Protein AF-A0A1F8XIV6-F1 (afdb_monomer_lite)

Sequence (138 aa):
MFIWAVILLAVNVAFMSGILYILLFRRGGMNRAPDSSMGDALLADLKKELNEVRAAASQLGSDFERYGRKLSGRTSEIEEMIRKVQAAGREEDIQRLSEDVYSKALRMHRSGVPASDVAKSLGLLNGEAELLFSLKRM

Radius of gyration: 54.36 Å; chains: 1; bounding box: 108×32×134 Å

Secondary structure (DSSP, 8-state):
-HHHHHHHHHHHHHHHHHHHHHHHHHHHHTTS---HHHHHHHHHHHHHHHHHHHHHHHHHHHHHHHHHHHHHHHHHHHHHHHHHHHHHHHHHHHHHHTT-HHHHHHHHHHTT--HHHHHHHHT--HHHHHHHHHTT--

Structure (mmCIF, N/CA/C/O backbone):
data_AF-A0A1F8XIV6-F1
#
_entry.id   AF-A0A1F8XIV6-F1
#
loop_
_atom_site.group_PDB
_atom_site.id
_atom_site.type_symbol
_atom_site.label_atom_id
_atom_site.label_alt_id
_atom_site.label_comp_id
_atom_site.label_asym_id
_atom_site.label_entity_id
_atom_site.label_seq_id
_atom_site.pdbx_PDB_ins_code
_atom_site.Cartn_x
_atom_site.Cartn_y
_atom_site.Cartn_z
_atom_site.occupancy
_atom_site.B_iso_or_equiv
_atom_site.auth_seq_id
_atom_site.auth_comp_id
_atom_site.auth_asym_id
_atom_site.auth_atom_id
_atom_site.pdbx_PDB_model_num
ATOM 1 N N . MET A 1 1 ? 69.226 15.232 -67.699 1.00 62.59 1 MET A N 1
ATOM 2 C CA . MET A 1 1 ? 68.456 16.092 -66.770 1.00 62.59 1 MET A CA 1
ATOM 3 C C . MET A 1 1 ? 66.953 16.059 -67.053 1.00 62.59 1 MET A C 1
ATOM 5 O O . MET A 1 1 ? 66.205 15.742 -66.142 1.00 62.59 1 MET A O 1
ATOM 9 N N . PHE A 1 2 ? 66.499 16.286 -68.294 1.00 73.38 2 PHE A N 1
ATOM 10 C CA . PHE A 1 2 ? 65.063 16.296 -68.646 1.00 73.38 2 PHE A CA 1
ATOM 11 C C . PHE A 1 2 ? 64.315 14.972 -68.395 1.00 73.38 2 PHE A C 1
ATOM 13 O O . PHE A 1 2 ? 63.211 14.987 -67.868 1.00 73.38 2 PHE A O 1
ATOM 20 N N . ILE A 1 3 ? 64.925 13.824 -68.712 1.00 80.56 3 ILE A N 1
ATOM 21 C CA . ILE A 1 3 ? 64.285 12.501 -68.553 1.00 80.56 3 ILE A CA 1
ATOM 22 C C . ILE A 1 3 ? 63.948 12.214 -67.081 1.00 80.56 3 ILE A C 1
ATOM 24 O O . ILE A 1 3 ? 62.843 11.786 -66.766 1.00 80.56 3 ILE A O 1
ATOM 28 N N . TRP A 1 4 ? 64.869 12.530 -66.169 1.00 85.31 4 TRP A N 1
ATOM 29 C CA . TRP A 1 4 ? 64.648 12.380 -64.729 1.00 85.31 4 TRP A CA 1
ATOM 30 C C . TRP A 1 4 ? 63.541 13.304 -64.206 1.00 85.31 4 TRP A C 1
ATOM 32 O O . TRP A 1 4 ? 62.747 12.882 -63.369 1.00 85.31 4 TRP A O 1
ATOM 42 N N . ALA A 1 5 ? 63.427 14.525 -64.740 1.00 81.56 5 ALA A N 1
ATOM 43 C CA . ALA A 1 5 ? 62.342 15.442 -64.389 1.00 81.56 5 ALA A CA 1
ATOM 44 C C . ALA A 1 5 ? 60.964 14.918 -64.837 1.00 81.56 5 ALA A C 1
ATOM 46 O O . ALA A 1 5 ? 59.999 15.018 -64.083 1.00 81.56 5 ALA A O 1
ATOM 47 N N . VAL A 1 6 ? 60.875 14.301 -66.022 1.00 85.00 6 VAL A N 1
ATOM 48 C CA . VAL A 1 6 ? 59.628 13.691 -66.523 1.00 85.00 6 VAL A CA 1
ATOM 49 C C . VAL A 1 6 ? 59.221 12.480 -65.678 1.00 85.00 6 VAL A C 1
ATOM 51 O O . VAL A 1 6 ? 58.046 12.336 -65.347 1.00 85.00 6 VAL A O 1
ATOM 54 N N . ILE A 1 7 ? 60.180 11.643 -65.272 1.00 86.19 7 ILE A N 1
ATOM 55 C CA . ILE A 1 7 ? 59.914 10.488 -64.399 1.00 86.19 7 ILE A CA 1
ATOM 56 C C . ILE A 1 7 ? 59.389 10.953 -63.035 1.00 86.19 7 ILE A C 1
ATOM 58 O O . ILE A 1 7 ? 58.380 10.438 -62.558 1.00 86.19 7 ILE A O 1
ATOM 62 N N . LEU A 1 8 ? 60.021 11.963 -62.428 1.00 85.81 8 LEU A N 1
ATOM 63 C CA . LEU A 1 8 ? 59.566 12.519 -61.150 1.00 85.81 8 LEU A CA 1
ATOM 64 C C . LEU A 1 8 ? 58.170 13.146 -61.256 1.00 85.81 8 LEU A C 1
ATOM 66 O O . LEU A 1 8 ? 57.358 12.973 -60.349 1.00 85.81 8 LEU A O 1
ATOM 70 N N . LEU A 1 9 ? 57.863 13.819 -62.370 1.00 86.62 9 LEU A N 1
ATOM 71 C CA . LEU A 1 9 ? 56.530 14.362 -62.633 1.00 86.62 9 LEU A CA 1
ATOM 72 C C . LEU A 1 9 ? 55.478 13.244 -62.722 1.00 86.62 9 LEU A C 1
ATOM 74 O O . LEU A 1 9 ? 54.433 13.337 -62.083 1.00 86.62 9 LEU A O 1
ATOM 78 N N . ALA A 1 10 ? 55.767 12.173 -63.466 1.00 85.50 10 ALA A N 1
ATOM 79 C CA . ALA A 1 10 ? 54.856 11.041 -63.628 1.00 85.50 10 ALA A CA 1
ATOM 80 C C . ALA A 1 10 ? 54.563 10.339 -62.291 1.00 85.50 10 ALA A C 1
ATOM 82 O O . ALA A 1 10 ? 53.408 10.036 -61.993 1.00 85.50 10 ALA A O 1
ATOM 83 N N . VAL A 1 11 ? 55.588 10.150 -61.452 1.00 88.44 11 VAL A N 1
ATOM 84 C CA . VAL A 1 11 ? 55.431 9.587 -60.102 1.00 88.44 11 VAL A CA 1
ATOM 85 C C . VAL A 1 11 ? 54.566 10.494 -59.228 1.00 88.44 11 VAL A C 1
ATOM 87 O O . VAL A 1 11 ? 53.666 10.006 -58.549 1.00 88.44 11 VAL A O 1
ATOM 90 N N . ASN A 1 12 ? 54.774 11.812 -59.279 1.00 88.81 12 ASN A N 1
ATOM 91 C CA . ASN A 1 12 ? 53.974 12.758 -58.500 1.00 88.81 12 ASN A CA 1
ATOM 92 C C . ASN A 1 12 ? 52.497 12.753 -58.920 1.00 88.81 12 ASN A C 1
ATOM 94 O O . ASN A 1 12 ? 51.607 12.746 -58.072 1.00 88.81 12 ASN A O 1
ATOM 98 N N . VAL A 1 13 ? 52.220 12.704 -60.226 1.00 87.88 13 VAL A N 1
ATOM 99 C CA . VAL A 1 13 ? 50.848 12.627 -60.755 1.00 87.88 13 VAL A CA 1
ATOM 100 C C . VAL A 1 13 ? 50.176 11.308 -60.354 1.00 87.88 13 VAL A C 1
ATOM 102 O O . VAL A 1 13 ? 49.010 11.308 -59.950 1.00 87.88 13 VAL A O 1
ATOM 105 N N . ALA A 1 14 ? 50.904 10.190 -60.388 1.00 88.12 14 ALA A N 1
ATOM 106 C CA . ALA A 1 14 ? 50.406 8.898 -59.915 1.00 88.12 14 ALA A CA 1
ATOM 107 C C . ALA A 1 14 ? 50.100 8.916 -58.405 1.00 88.12 14 ALA A C 1
ATOM 109 O O . ALA A 1 14 ? 49.066 8.415 -57.966 1.00 88.12 14 ALA A O 1
ATOM 110 N N . PHE A 1 15 ? 50.951 9.559 -57.603 1.00 89.88 15 PHE A N 1
ATOM 111 C CA . PHE A 1 15 ? 50.748 9.664 -56.159 1.00 89.88 15 PHE A CA 1
ATOM 112 C C . PHE A 1 15 ? 49.544 10.552 -55.813 1.00 89.88 15 PHE A C 1
ATOM 114 O O . PHE A 1 15 ? 48.686 10.167 -55.018 1.00 89.88 15 PHE A O 1
ATOM 121 N N . MET A 1 16 ? 49.428 11.711 -56.468 1.00 88.25 16 MET A N 1
ATOM 122 C CA . MET A 1 16 ? 48.310 12.638 -56.272 1.00 88.25 16 MET A CA 1
ATOM 123 C C . MET A 1 16 ? 46.979 12.030 -56.717 1.00 88.25 16 MET A C 1
ATOM 125 O O . MET A 1 16 ? 45.986 12.167 -56.006 1.00 88.25 16 MET A O 1
ATOM 129 N N . SER A 1 17 ? 46.947 11.309 -57.843 1.00 84.31 17 SER A N 1
ATOM 130 C CA . SER A 1 17 ? 45.740 10.599 -58.292 1.00 84.31 17 SER A CA 1
ATOM 131 C C . SER A 1 17 ? 45.349 9.453 -57.354 1.00 84.31 17 SER A C 1
ATOM 133 O O . SER A 1 17 ? 44.163 9.291 -57.075 1.00 84.31 17 SER A O 1
ATOM 135 N N . GLY A 1 18 ? 46.316 8.726 -56.785 1.00 86.19 18 GLY A N 1
ATOM 136 C CA . GLY A 1 18 ? 46.067 7.712 -55.756 1.00 86.19 18 GLY A CA 1
ATOM 137 C C . GLY A 1 18 ? 45.463 8.295 -54.474 1.00 86.19 18 GLY A C 1
ATOM 138 O O . GLY A 1 18 ? 44.466 7.780 -53.968 1.00 86.19 18 GLY A O 1
ATOM 139 N N . ILE A 1 19 ? 46.003 9.414 -53.978 1.00 84.88 19 ILE A N 1
ATOM 140 C CA . ILE A 1 19 ? 45.443 10.127 -52.817 1.00 84.88 19 ILE A CA 1
ATOM 141 C C . ILE A 1 19 ? 44.030 10.632 -53.129 1.00 84.88 19 ILE A C 1
ATOM 143 O O . ILE A 1 19 ? 43.126 10.477 -52.306 1.00 84.88 19 ILE A O 1
ATOM 147 N N . LEU A 1 20 ? 43.819 11.201 -54.319 1.00 82.38 20 LEU A N 1
ATOM 148 C CA . LEU A 1 20 ? 42.513 11.702 -54.743 1.00 82.38 20 LEU A CA 1
ATOM 149 C C . LEU A 1 20 ? 41.484 10.568 -54.856 1.00 82.38 20 LEU A C 1
ATOM 151 O O . LEU A 1 20 ? 40.349 10.731 -54.413 1.00 82.38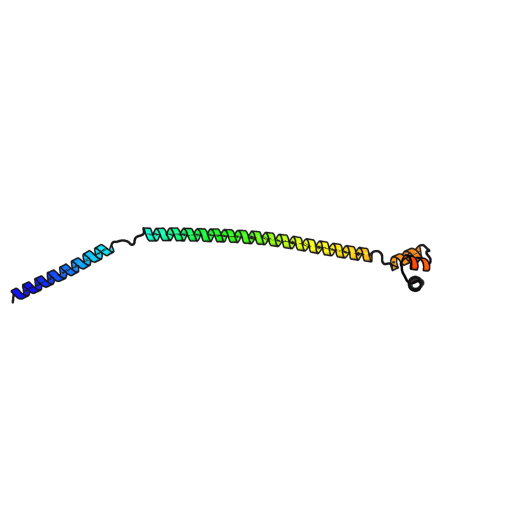 20 LEU A O 1
ATOM 155 N N . TYR A 1 21 ? 41.890 9.407 -55.378 1.00 83.94 21 TYR A N 1
ATOM 156 C CA . TYR A 1 21 ? 41.069 8.199 -55.445 1.00 83.94 21 TYR A CA 1
ATOM 157 C C . TYR A 1 21 ? 40.683 7.707 -54.048 1.00 83.94 21 TYR A C 1
ATOM 159 O O . TYR A 1 21 ? 39.505 7.484 -53.785 1.00 83.94 21 TYR A O 1
ATOM 167 N N . ILE A 1 22 ? 41.641 7.615 -53.119 1.00 82.31 22 ILE A N 1
ATOM 168 C CA . ILE A 1 22 ? 41.369 7.212 -51.732 1.00 82.31 22 ILE A CA 1
ATOM 169 C C . ILE A 1 22 ? 40.428 8.209 -51.057 1.00 82.31 22 ILE A C 1
ATOM 171 O O . ILE A 1 22 ? 39.490 7.793 -50.384 1.00 82.31 22 ILE A O 1
ATOM 175 N N . LEU A 1 23 ? 40.631 9.515 -51.242 1.00 79.50 23 LEU A N 1
ATOM 176 C CA . LEU A 1 23 ? 39.754 10.536 -50.673 1.00 79.50 23 LEU A CA 1
ATOM 177 C C . LEU A 1 23 ? 38.341 10.469 -51.258 1.00 79.50 23 LEU A C 1
ATOM 179 O O . LEU A 1 23 ? 37.382 10.534 -50.494 1.00 79.50 23 LEU A O 1
ATOM 183 N N . LEU A 1 24 ? 38.190 10.295 -52.572 1.00 74.56 24 LEU A N 1
ATOM 184 C CA . LEU A 1 24 ? 36.882 10.163 -53.221 1.00 74.56 24 LEU A CA 1
ATOM 185 C C . LEU A 1 24 ? 36.166 8.873 -52.816 1.00 74.56 24 LEU A C 1
ATOM 187 O O . LEU A 1 24 ? 34.979 8.915 -52.507 1.00 74.56 24 LEU A O 1
ATOM 191 N N . PHE A 1 25 ? 36.871 7.744 -52.747 1.00 69.56 25 PHE A N 1
ATOM 192 C CA . PHE A 1 25 ? 36.279 6.453 -52.392 1.00 69.56 25 PHE A CA 1
ATOM 193 C C . PHE A 1 25 ? 35.962 6.360 -50.891 1.00 69.56 25 PHE A C 1
ATOM 195 O O . PHE A 1 25 ? 34.894 5.887 -50.502 1.00 69.56 25 PHE A O 1
ATOM 202 N N . ARG A 1 26 ? 36.831 6.906 -50.029 1.00 64.06 26 ARG A N 1
ATOM 203 C CA . ARG A 1 26 ? 36.584 7.029 -48.582 1.00 64.06 26 ARG A CA 1
ATOM 204 C C . ARG A 1 26 ? 35.437 7.995 -48.285 1.00 64.06 26 ARG A C 1
ATOM 206 O O . ARG A 1 26 ? 34.626 7.720 -47.405 1.00 64.06 26 ARG A O 1
ATOM 213 N N . ARG A 1 27 ? 35.327 9.094 -49.037 1.00 57.78 27 ARG A N 1
ATOM 214 C CA . ARG A 1 27 ? 34.214 10.050 -48.923 1.00 57.78 27 ARG A CA 1
ATOM 215 C C . ARG A 1 27 ? 32.912 9.497 -49.516 1.00 57.78 27 ARG A C 1
ATOM 217 O O . ARG A 1 27 ? 31.853 9.770 -48.968 1.00 57.78 27 ARG A O 1
ATOM 224 N N . GLY A 1 28 ? 32.985 8.659 -50.552 1.00 58.50 28 GLY A N 1
ATOM 225 C CA . GLY A 1 28 ? 31.846 7.908 -51.090 1.00 58.50 28 GLY A CA 1
ATOM 226 C C . GLY A 1 28 ? 31.303 6.850 -50.122 1.00 58.50 28 GLY A C 1
ATOM 227 O O . GLY A 1 28 ? 30.093 6.664 -50.039 1.00 58.50 28 GLY A O 1
ATOM 228 N N . GLY A 1 29 ? 32.173 6.217 -49.325 1.00 56.09 29 GLY A N 1
ATOM 229 C CA . GLY A 1 29 ? 31.781 5.273 -48.269 1.00 56.09 29 GLY A CA 1
ATOM 230 C C . GLY A 1 29 ? 31.212 5.922 -46.998 1.00 56.09 29 GLY A C 1
ATOM 231 O O . GLY A 1 29 ? 30.461 5.276 -46.273 1.00 56.09 29 GLY A O 1
ATOM 232 N N . MET A 1 30 ? 31.520 7.200 -46.742 1.00 51.06 30 MET A N 1
ATOM 233 C CA . MET A 1 30 ? 31.015 7.970 -45.589 1.00 51.06 30 MET A CA 1
ATOM 234 C C . MET A 1 30 ? 29.626 8.595 -45.802 1.00 51.06 30 MET A C 1
ATOM 236 O O . MET A 1 30 ? 29.078 9.162 -44.863 1.00 51.06 30 MET A O 1
ATOM 240 N N . ASN A 1 31 ? 29.040 8.480 -46.998 1.00 51.12 31 ASN A N 1
ATOM 241 C CA . ASN A 1 31 ? 27.679 8.956 -47.281 1.00 51.12 31 ASN A CA 1
ATOM 242 C C . ASN A 1 31 ? 26.592 7.897 -47.037 1.00 51.12 31 ASN A C 1
ATOM 244 O O . ASN A 1 31 ? 25.429 8.125 -47.372 1.00 51.12 31 ASN A O 1
ATOM 248 N N . ARG A 1 32 ? 26.925 6.746 -46.439 1.00 52.25 32 ARG A N 1
ATOM 249 C CA . ARG A 1 32 ? 25.895 5.925 -45.799 1.00 52.25 32 ARG A CA 1
ATOM 250 C C . ARG A 1 32 ? 25.465 6.658 -44.537 1.00 52.25 32 ARG A C 1
ATOM 252 O O . ARG A 1 32 ? 26.175 6.636 -43.535 1.00 52.25 32 ARG A O 1
ATOM 259 N N . ALA A 1 33 ? 24.328 7.347 -44.628 1.00 54.94 33 ALA A N 1
ATOM 260 C CA . ALA A 1 33 ? 23.601 7.790 -43.450 1.00 54.94 33 ALA A CA 1
ATOM 261 C C . ALA A 1 33 ? 23.528 6.608 -42.463 1.00 54.94 33 ALA A C 1
ATOM 263 O O . ALA A 1 33 ? 23.329 5.477 -42.917 1.00 54.94 33 ALA A O 1
ATOM 264 N N . PRO A 1 34 ? 23.747 6.823 -41.154 1.00 58.69 34 PRO A N 1
ATOM 265 C CA . PRO A 1 34 ? 23.523 5.764 -40.178 1.00 58.69 34 PRO A CA 1
ATOM 266 C C . PRO A 1 34 ? 22.106 5.218 -40.391 1.00 58.69 34 PRO A C 1
ATOM 268 O O . PRO A 1 34 ? 21.194 6.017 -40.599 1.00 58.69 34 PRO A O 1
ATOM 271 N N . ASP A 1 35 ? 21.941 3.890 -40.404 1.00 57.22 35 ASP A N 1
ATOM 272 C CA . ASP A 1 35 ? 20.646 3.228 -40.615 1.00 57.22 35 ASP A CA 1
ATOM 273 C C . ASP A 1 35 ? 19.635 3.742 -39.577 1.00 57.22 35 ASP A C 1
ATOM 275 O O . ASP A 1 35 ? 19.567 3.268 -38.441 1.00 57.22 35 ASP A O 1
ATOM 279 N N . SER A 1 36 ? 18.856 4.758 -39.957 1.00 59.00 36 SER A N 1
ATOM 280 C CA . SER A 1 36 ? 17.888 5.421 -39.081 1.00 59.00 36 SER A CA 1
ATOM 281 C C . SER A 1 36 ? 16.775 4.466 -38.660 1.00 59.00 36 SER A C 1
ATOM 283 O O . SER A 1 36 ? 16.223 4.611 -37.578 1.00 59.00 36 SER A O 1
ATOM 285 N N . SER A 1 37 ? 16.519 3.425 -39.458 1.00 60.88 37 SER A N 1
ATOM 286 C CA . SER A 1 37 ? 15.540 2.373 -39.174 1.00 60.88 37 SER A CA 1
ATOM 287 C C . SER A 1 37 ? 15.825 1.623 -37.870 1.00 60.88 37 SER A C 1
ATOM 289 O O . SER A 1 37 ? 14.895 1.282 -37.142 1.00 60.88 37 SER A O 1
ATOM 291 N N . MET A 1 38 ? 17.100 1.391 -37.546 1.00 60.28 38 MET A N 1
ATOM 292 C CA . MET A 1 38 ? 17.498 0.669 -36.337 1.00 60.28 38 MET A CA 1
ATOM 293 C C . MET A 1 38 ? 17.371 1.563 -35.093 1.00 60.28 38 MET A C 1
ATOM 295 O O . MET A 1 38 ? 16.957 1.097 -34.033 1.00 60.28 38 MET A O 1
ATOM 299 N N . GLY A 1 39 ? 17.645 2.865 -35.244 1.00 65.12 39 GLY A N 1
ATOM 300 C CA . GLY A 1 39 ? 17.413 3.876 -34.207 1.00 65.12 39 GLY A CA 1
ATOM 301 C C . GLY A 1 39 ? 15.927 4.142 -33.950 1.00 65.12 39 GLY A C 1
ATOM 302 O O . GLY A 1 39 ? 15.514 4.242 -32.797 1.00 65.12 39 GLY A O 1
ATOM 303 N N . ASP A 1 40 ? 15.113 4.180 -35.004 1.00 73.50 40 ASP A N 1
ATOM 304 C CA . ASP A 1 40 ? 13.663 4.374 -34.913 1.00 73.50 40 ASP A CA 1
ATOM 305 C C . ASP A 1 40 ? 12.968 3.168 -34.263 1.00 73.50 40 ASP A C 1
ATOM 307 O O . ASP A 1 40 ? 12.059 3.346 -33.450 1.00 73.50 40 ASP A O 1
ATOM 311 N N . ALA A 1 41 ? 13.430 1.945 -34.549 1.00 75.19 41 ALA A N 1
ATOM 312 C CA . ALA A 1 41 ? 12.943 0.730 -33.898 1.00 75.19 41 ALA A CA 1
ATOM 313 C C . ALA A 1 41 ? 13.273 0.708 -32.396 1.00 75.19 41 ALA A C 1
ATOM 315 O O . ALA A 1 41 ? 12.389 0.455 -31.580 1.00 75.19 41 ALA A O 1
ATOM 316 N N . LEU A 1 42 ? 14.511 1.052 -32.018 1.00 74.25 42 LEU A N 1
ATOM 317 C CA . LEU A 1 42 ? 14.921 1.168 -30.612 1.00 74.25 42 LEU A CA 1
ATOM 318 C C . LEU A 1 42 ? 14.144 2.263 -29.870 1.00 74.25 42 LEU A C 1
ATOM 320 O O . LEU A 1 42 ? 13.740 2.070 -28.727 1.00 74.25 42 LEU A O 1
ATOM 324 N N . LEU A 1 43 ? 13.893 3.405 -30.517 1.00 77.50 43 LEU A N 1
ATOM 325 C CA . LEU A 1 43 ? 13.075 4.480 -29.950 1.00 77.50 43 LEU A CA 1
ATOM 326 C C . LEU A 1 43 ? 11.611 4.067 -29.771 1.00 77.50 43 LEU A C 1
ATOM 328 O O . LEU A 1 43 ? 10.974 4.487 -28.802 1.00 77.50 43 LEU A O 1
ATOM 332 N N . ALA A 1 44 ? 11.066 3.272 -30.692 1.00 81.81 44 ALA A N 1
ATOM 333 C CA . ALA A 1 44 ? 9.717 2.734 -30.574 1.00 81.81 44 ALA A CA 1
ATOM 334 C C . ALA A 1 44 ? 9.609 1.737 -29.411 1.00 81.81 44 ALA A C 1
ATOM 336 O O . ALA A 1 44 ? 8.661 1.836 -28.630 1.00 81.81 44 ALA A O 1
ATOM 337 N N . ASP A 1 45 ? 10.595 0.852 -29.249 1.00 84.00 45 ASP A N 1
ATOM 338 C CA . ASP A 1 45 ? 10.632 -0.116 -28.148 1.00 84.00 45 ASP A CA 1
ATOM 339 C C . ASP A 1 45 ? 10.810 0.579 -26.792 1.00 84.00 45 ASP A C 1
ATOM 341 O O . ASP A 1 45 ? 10.029 0.346 -25.874 1.00 84.00 45 ASP A O 1
ATOM 345 N N . LEU A 1 46 ? 11.721 1.553 -26.690 1.00 82.75 46 LEU A N 1
ATOM 346 C CA . LEU A 1 46 ? 11.892 2.366 -25.478 1.00 82.75 46 LEU A CA 1
ATOM 347 C C . LEU A 1 46 ? 10.620 3.139 -25.108 1.00 82.75 46 LEU A C 1
ATOM 349 O O . LEU A 1 46 ? 10.266 3.243 -23.934 1.00 82.75 46 LEU A O 1
ATOM 353 N N . LYS A 1 47 ? 9.899 3.686 -26.095 1.00 85.00 47 LYS A N 1
ATOM 354 C CA . LYS A 1 47 ? 8.602 4.340 -25.852 1.00 85.00 47 LYS A CA 1
ATOM 355 C C . LYS A 1 47 ? 7.546 3.351 -25.370 1.00 85.00 47 LYS A C 1
ATOM 357 O O . LYS A 1 47 ? 6.712 3.717 -24.541 1.00 85.00 47 LYS A O 1
ATOM 362 N N . LYS A 1 48 ? 7.559 2.130 -25.900 1.00 88.75 48 LYS A N 1
ATOM 363 C CA . LYS A 1 48 ? 6.641 1.068 -25.501 1.00 88.75 48 LYS A CA 1
ATOM 364 C C . LYS A 1 48 ? 6.916 0.631 -24.063 1.00 88.75 48 LYS A C 1
ATOM 366 O O . LYS A 1 48 ? 5.996 0.686 -23.252 1.00 88.75 48 LYS A O 1
ATOM 371 N N . GLU A 1 49 ? 8.169 0.339 -23.721 1.00 84.69 49 GLU A N 1
ATOM 372 C CA . GLU A 1 49 ? 8.578 0.004 -22.352 1.00 84.69 49 GLU A CA 1
ATOM 373 C C . GLU A 1 49 ? 8.246 1.133 -21.369 1.00 84.69 49 GLU A C 1
ATOM 375 O O . GLU A 1 49 ? 7.692 0.890 -20.299 1.00 84.69 49 GLU A O 1
ATOM 380 N N . LEU A 1 50 ? 8.493 2.394 -21.739 1.00 81.94 50 LEU A N 1
ATOM 381 C CA . LEU A 1 50 ? 8.170 3.537 -20.883 1.00 81.94 50 LEU A CA 1
ATOM 382 C C . LEU A 1 50 ? 6.659 3.673 -20.635 1.00 81.94 50 LEU A C 1
ATOM 384 O O . LEU A 1 50 ? 6.238 4.016 -19.528 1.00 81.94 50 LEU A O 1
ATOM 388 N N . ASN A 1 51 ? 5.831 3.382 -21.641 1.00 84.56 51 ASN A N 1
ATOM 389 C CA . ASN A 1 51 ? 4.378 3.358 -21.485 1.00 84.56 51 ASN A CA 1
ATOM 390 C C . ASN A 1 51 ? 3.906 2.183 -20.621 1.00 84.56 51 ASN A C 1
ATOM 392 O O . ASN A 1 51 ? 3.009 2.371 -19.800 1.00 84.56 51 ASN A O 1
ATOM 396 N N . GLU A 1 52 ? 4.514 1.006 -20.757 1.00 86.94 52 GLU A N 1
ATOM 397 C CA . GLU A 1 52 ? 4.219 -0.162 -19.921 1.00 86.94 52 GLU A CA 1
ATOM 398 C C . GLU A 1 52 ? 4.587 0.096 -18.454 1.00 86.94 52 GLU A C 1
ATOM 400 O O . GLU A 1 52 ? 3.769 -0.130 -17.561 1.00 86.94 52 GLU A O 1
ATOM 405 N N . VAL A 1 53 ? 5.759 0.685 -18.193 1.00 81.38 53 VAL A N 1
ATOM 406 C CA . VAL A 1 53 ? 6.178 1.100 -16.845 1.00 81.38 53 VAL A CA 1
ATOM 407 C C . VAL A 1 53 ? 5.234 2.161 -16.278 1.00 81.38 53 VAL A C 1
ATOM 409 O O . VAL A 1 53 ? 4.848 2.092 -15.111 1.00 81.38 53 VAL A O 1
ATOM 412 N N . ARG A 1 54 ? 4.808 3.133 -17.093 1.00 78.50 54 ARG A N 1
ATOM 413 C CA . ARG A 1 54 ? 3.851 4.163 -16.667 1.00 78.50 54 ARG A CA 1
ATOM 414 C C . ARG A 1 54 ? 2.480 3.572 -16.337 1.00 78.50 54 ARG A C 1
ATOM 416 O O . ARG A 1 54 ? 1.867 3.988 -15.353 1.00 78.50 54 ARG A O 1
ATOM 423 N N . ALA A 1 55 ? 2.008 2.608 -17.124 1.00 84.44 55 ALA A N 1
ATOM 424 C CA . ALA A 1 55 ? 0.764 1.892 -16.860 1.00 84.44 55 ALA A CA 1
ATOM 425 C C . ALA A 1 55 ? 0.861 1.076 -15.563 1.00 84.44 55 ALA A C 1
ATOM 427 O O . ALA A 1 55 ? -0.014 1.192 -14.705 1.00 84.44 55 ALA A O 1
ATOM 428 N N . ALA A 1 56 ? 1.964 0.346 -15.367 1.00 80.69 56 ALA A N 1
ATOM 429 C CA . ALA A 1 56 ? 2.229 -0.402 -14.142 1.00 80.69 56 ALA A CA 1
ATOM 430 C C . ALA A 1 56 ? 2.284 0.515 -12.909 1.00 80.69 56 ALA A C 1
ATOM 432 O O . ALA A 1 56 ? 1.672 0.207 -11.889 1.00 80.69 56 ALA A O 1
ATOM 433 N N . ALA A 1 57 ? 2.939 1.677 -13.007 1.00 75.94 57 ALA A N 1
ATOM 434 C CA . ALA A 1 57 ? 2.992 2.663 -11.927 1.00 75.94 57 ALA A CA 1
ATOM 435 C C . ALA A 1 57 ? 1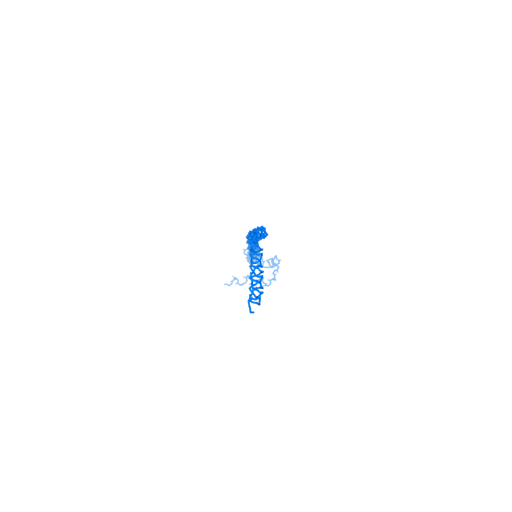.606 3.245 -11.598 1.00 75.94 57 ALA A C 1
ATOM 437 O O . ALA A 1 57 ? 1.253 3.382 -10.426 1.00 75.94 57 ALA A O 1
ATOM 438 N N . SER A 1 58 ? 0.795 3.545 -12.619 1.00 82.31 58 SER A N 1
ATOM 439 C CA . SER A 1 58 ? -0.585 4.007 -12.430 1.00 82.31 58 SER A CA 1
ATOM 440 C C . SER A 1 58 ? -1.445 2.950 -11.736 1.00 82.31 58 SER A C 1
ATOM 442 O O . SER A 1 58 ? -2.251 3.276 -10.864 1.00 82.31 58 SER A O 1
ATOM 444 N N . GLN A 1 59 ? -1.269 1.682 -12.107 1.00 83.00 59 GLN A N 1
ATOM 445 C CA . GLN A 1 59 ? -2.003 0.571 -11.519 1.00 83.00 59 GLN A CA 1
ATOM 446 C C . GLN A 1 59 ? -1.588 0.349 -10.059 1.00 83.00 59 GLN A C 1
ATOM 448 O O . GLN A 1 59 ? -2.456 0.261 -9.191 1.00 83.00 59 GLN A O 1
ATOM 453 N N . LEU A 1 60 ? -0.285 0.414 -9.764 1.00 78.19 60 LEU A N 1
ATOM 454 C CA . LEU A 1 60 ? 0.238 0.363 -8.397 1.00 78.19 60 LEU A CA 1
ATOM 455 C C . LEU A 1 60 ? -0.343 1.483 -7.522 1.00 78.19 60 LEU A C 1
ATOM 457 O O . LEU A 1 60 ? -0.764 1.231 -6.396 1.00 78.19 60 LEU A O 1
ATOM 461 N N . GLY A 1 61 ? -0.411 2.713 -8.046 1.00 81.06 61 GLY A N 1
ATOM 462 C CA . GLY A 1 61 ? -1.021 3.847 -7.346 1.00 81.06 61 GLY A CA 1
ATOM 463 C C . GLY A 1 61 ? -2.493 3.599 -7.006 1.00 81.06 61 GLY A C 1
ATOM 464 O O . GLY A 1 61 ? -2.916 3.819 -5.870 1.00 81.06 61 GLY A O 1
ATOM 465 N N . SER A 1 62 ? -3.260 3.058 -7.958 1.00 83.62 62 SER A N 1
ATOM 466 C CA . SER A 1 62 ? -4.671 2.718 -7.741 1.00 83.62 62 SER A CA 1
ATOM 467 C C . SER A 1 62 ? -4.867 1.606 -6.701 1.00 83.62 62 SER A C 1
ATOM 469 O O . SER A 1 62 ? -5.797 1.666 -5.889 1.00 83.62 62 SER A O 1
ATOM 471 N N . ASP A 1 63 ? -3.958 0.630 -6.666 1.00 83.12 63 ASP A N 1
ATOM 472 C CA . ASP A 1 63 ? -3.969 -0.439 -5.674 1.00 83.12 63 ASP A CA 1
ATOM 473 C C . ASP A 1 63 ? -3.636 0.099 -4.281 1.00 83.12 63 ASP A C 1
ATOM 475 O O . ASP A 1 63 ? -4.339 -0.228 -3.322 1.00 83.12 63 ASP A O 1
ATOM 479 N N . PHE A 1 64 ? -2.643 0.986 -4.153 1.00 78.75 64 PHE A N 1
ATOM 480 C CA . PHE A 1 64 ? -2.319 1.645 -2.884 1.00 78.75 64 PHE A CA 1
ATOM 481 C C . PHE A 1 64 ? -3.509 2.413 -2.306 1.00 78.75 64 PHE A C 1
ATOM 483 O O . PHE A 1 64 ? -3.821 2.256 -1.124 1.00 78.75 64 PHE A O 1
ATOM 490 N N . GLU A 1 65 ? -4.227 3.184 -3.125 1.00 81.94 65 GLU A N 1
ATOM 491 C CA . GLU A 1 65 ? -5.441 3.864 -2.668 1.00 81.94 65 GLU A CA 1
ATOM 492 C C . GLU A 1 65 ? -6.525 2.881 -2.215 1.00 81.94 65 GLU A C 1
ATOM 494 O O . GLU A 1 65 ? -7.201 3.096 -1.204 1.00 81.94 65 GLU A O 1
ATOM 499 N N . ARG A 1 66 ? -6.710 1.782 -2.955 1.00 83.06 66 ARG A N 1
ATOM 500 C CA . ARG A 1 66 ? -7.698 0.753 -2.622 1.00 83.06 66 ARG A CA 1
ATOM 501 C C . ARG A 1 66 ? -7.356 0.056 -1.306 1.00 83.06 66 ARG A C 1
ATOM 503 O O . ARG A 1 66 ? -8.250 -0.148 -0.481 1.00 83.06 66 ARG A O 1
ATOM 510 N N . TYR A 1 67 ? -6.085 -0.274 -1.084 1.00 79.69 67 TYR A N 1
ATOM 511 C CA . TYR A 1 67 ? -5.611 -0.834 0.180 1.00 79.69 67 TYR A CA 1
ATOM 512 C C . TYR A 1 67 ? -5.738 0.169 1.327 1.00 79.69 67 TYR A C 1
ATOM 514 O O . TYR A 1 67 ? -6.209 -0.218 2.395 1.00 79.69 67 TYR A O 1
ATOM 522 N N . GLY A 1 68 ? -5.421 1.447 1.100 1.00 79.88 68 GLY A N 1
ATOM 523 C CA . GLY A 1 68 ? -5.606 2.518 2.080 1.00 79.88 68 GLY A CA 1
ATOM 524 C C . GLY A 1 68 ? -7.063 2.655 2.529 1.00 79.88 68 GLY A C 1
ATOM 525 O O . GLY A 1 68 ? -7.344 2.640 3.728 1.00 79.88 68 GLY A O 1
ATOM 526 N N . ARG A 1 69 ? -8.013 2.672 1.582 1.00 82.69 69 ARG A N 1
ATOM 527 C CA . ARG A 1 69 ? -9.457 2.686 1.885 1.00 82.69 69 ARG A CA 1
ATOM 528 C C . ARG A 1 69 ? -9.896 1.446 2.672 1.00 82.69 69 ARG A C 1
ATOM 530 O O . ARG A 1 69 ? -10.642 1.567 3.640 1.00 82.69 69 ARG A O 1
ATOM 537 N N . LYS A 1 70 ? -9.406 0.255 2.306 1.00 83.62 70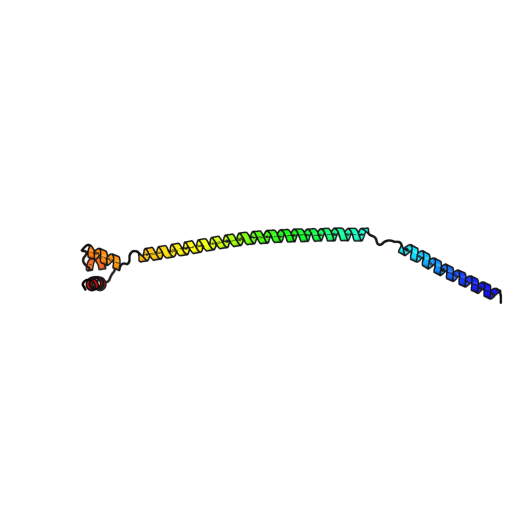 LYS A N 1
ATOM 538 C CA . LYS A 1 70 ? -9.726 -0.999 3.012 1.00 83.62 70 LYS A CA 1
ATOM 539 C C . LYS A 1 70 ? -9.166 -1.023 4.438 1.00 83.62 70 LYS A C 1
ATOM 541 O O . LYS A 1 70 ? -9.845 -1.490 5.346 1.00 83.62 70 LYS A O 1
ATOM 546 N N . LEU A 1 71 ? -7.945 -0.529 4.640 1.00 79.12 71 LEU A N 1
ATOM 547 C CA . LEU A 1 71 ? -7.331 -0.388 5.963 1.00 79.12 71 LEU A CA 1
ATOM 548 C C . LEU A 1 71 ? -8.123 0.581 6.840 1.00 79.12 71 LEU A C 1
ATOM 550 O O . LEU A 1 71 ? -8.446 0.221 7.966 1.00 79.12 71 LEU A O 1
ATOM 554 N N . SER A 1 72 ? -8.506 1.739 6.296 1.00 80.00 72 SER A N 1
ATOM 555 C CA . SER A 1 72 ? -9.333 2.723 7.002 1.00 80.00 72 SER A CA 1
ATOM 556 C C . SER A 1 72 ? -10.686 2.142 7.443 1.00 80.00 72 SER A C 1
ATOM 558 O O . SER A 1 72 ? -11.086 2.321 8.594 1.00 80.00 72 SER A O 1
ATOM 560 N N . GLY A 1 73 ? -11.345 1.359 6.579 1.00 78.19 73 GLY A N 1
ATOM 561 C CA . GLY A 1 73 ? -12.579 0.651 6.941 1.00 78.19 73 GLY A CA 1
ATOM 562 C C . GLY A 1 73 ? -12.376 -0.377 8.061 1.00 78.19 73 GLY A C 1
ATOM 563 O O . GLY A 1 73 ? -13.139 -0.418 9.022 1.00 78.19 73 GLY A O 1
ATOM 564 N N . ARG A 1 74 ? -11.291 -1.161 8.008 1.00 79.88 74 ARG A N 1
ATOM 565 C CA . ARG A 1 74 ? -10.970 -2.121 9.081 1.00 79.88 74 ARG A CA 1
ATOM 566 C C . ARG A 1 74 ? -10.641 -1.425 10.401 1.00 79.88 74 ARG A C 1
ATOM 568 O O . ARG A 1 74 ? -11.011 -1.934 11.453 1.00 79.88 74 ARG A O 1
ATOM 575 N N . THR A 1 75 ? -9.970 -0.272 10.369 1.00 77.94 75 THR A N 1
ATOM 576 C CA . THR A 1 75 ? -9.712 0.507 11.588 1.00 77.94 75 THR A CA 1
ATOM 577 C C . THR A 1 75 ? -11.001 1.050 12.197 1.00 77.94 75 THR A C 1
ATOM 579 O O . THR A 1 75 ? -11.156 0.956 13.410 1.00 77.94 75 THR A O 1
ATOM 582 N N . SER A 1 76 ? -11.962 1.520 11.388 1.00 80.56 76 SER A N 1
ATOM 583 C CA . SER A 1 76 ? -13.256 1.970 11.920 1.00 80.56 76 SER A CA 1
ATOM 584 C C . SER A 1 76 ? -14.081 0.821 12.501 1.00 80.56 76 SER A C 1
ATOM 586 O O . SER A 1 76 ? -14.694 0.987 13.551 1.00 80.56 76 SER A O 1
ATOM 588 N N . GLU A 1 77 ? -14.057 -0.359 11.873 1.00 81.75 77 GLU A N 1
ATOM 589 C CA . GLU A 1 77 ? -14.723 -1.555 12.407 1.00 81.75 77 GLU A CA 1
ATOM 590 C C . GLU A 1 77 ? -14.127 -1.982 13.757 1.00 81.75 77 GLU A C 1
ATOM 592 O O . GLU A 1 77 ? -14.862 -2.309 14.689 1.00 81.75 77 GLU A O 1
ATOM 597 N N . ILE A 1 78 ? -12.795 -1.943 13.888 1.00 79.81 78 ILE A N 1
ATOM 598 C CA . ILE A 1 78 ? -12.105 -2.242 15.149 1.00 79.81 78 ILE A CA 1
ATOM 599 C C . ILE A 1 78 ? -12.458 -1.203 16.220 1.00 79.81 78 ILE A C 1
ATOM 601 O O . ILE A 1 78 ? -12.771 -1.585 17.346 1.00 79.81 78 ILE A O 1
ATOM 605 N N . GLU A 1 79 ? -12.458 0.092 15.895 1.00 80.94 79 GLU A N 1
ATOM 606 C CA . GLU A 1 79 ? -12.868 1.140 16.838 1.00 80.94 79 GLU A CA 1
ATOM 607 C C . GLU A 1 79 ? -14.320 0.973 17.298 1.00 80.94 79 GLU A C 1
ATOM 609 O O . GLU A 1 79 ? -14.616 1.128 18.485 1.00 80.94 79 GLU A O 1
ATOM 614 N N . GLU A 1 80 ? -15.232 0.623 16.390 1.00 83.44 80 GLU A N 1
ATOM 615 C CA . GLU A 1 80 ? -16.629 0.364 16.733 1.00 83.44 80 GLU A CA 1
ATOM 616 C C . GLU A 1 80 ? -16.760 -0.863 17.647 1.00 83.44 80 GLU A C 1
ATOM 618 O O . GLU A 1 80 ? -17.511 -0.838 18.623 1.00 83.44 80 GLU A O 1
ATOM 623 N N . MET A 1 81 ? -15.986 -1.918 17.386 1.00 75.62 81 MET A N 1
ATOM 624 C CA . MET A 1 81 ? -15.950 -3.116 18.222 1.00 75.62 81 MET A CA 1
ATOM 625 C C . MET A 1 81 ? -15.391 -2.816 19.619 1.00 75.62 81 MET A C 1
ATOM 627 O O . MET A 1 81 ? -15.978 -3.241 20.611 1.00 75.62 81 MET A O 1
ATOM 631 N N . ILE A 1 82 ? -14.326 -2.014 19.718 1.00 78.25 82 ILE A N 1
ATOM 632 C CA . ILE A 1 82 ? -13.776 -1.547 21.001 1.00 78.25 82 ILE A CA 1
ATOM 633 C C . ILE A 1 82 ? -14.824 -0.738 21.769 1.00 78.25 82 ILE A C 1
ATOM 635 O O . ILE A 1 82 ? -15.007 -0.960 22.966 1.00 78.25 82 ILE A O 1
ATOM 639 N N . ARG A 1 83 ? -15.556 0.165 21.102 1.00 80.19 83 ARG A N 1
ATOM 640 C CA . ARG A 1 83 ? -16.643 0.930 21.739 1.00 80.19 83 ARG A CA 1
ATOM 641 C C . ARG A 1 83 ? -17.764 0.024 22.237 1.00 80.19 83 ARG A C 1
ATOM 643 O O . ARG A 1 83 ? -18.230 0.224 23.354 1.00 80.19 83 ARG A O 1
ATOM 650 N N . LYS A 1 84 ? -18.171 -0.979 21.452 1.00 79.44 84 LYS A N 1
ATOM 651 C CA . LYS A 1 84 ? -19.186 -1.965 21.860 1.00 79.44 84 LYS A CA 1
ATOM 652 C C . LYS A 1 84 ? -18.731 -2.773 23.073 1.00 79.44 84 LYS A C 1
ATOM 654 O O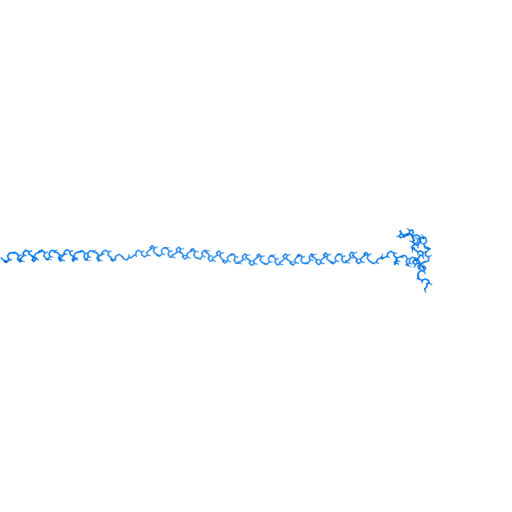 . LYS A 1 84 ? -19.506 -2.931 24.007 1.00 79.44 84 LYS A O 1
ATOM 659 N N . VAL A 1 85 ? -17.474 -3.216 23.099 1.00 75.88 85 VAL A N 1
ATOM 660 C CA . VAL A 1 85 ? -16.899 -3.941 24.245 1.00 75.88 85 VAL A CA 1
ATOM 661 C C . VAL A 1 85 ? -16.814 -3.048 25.483 1.00 75.88 85 VAL A C 1
ATOM 663 O O . VAL A 1 85 ? -17.182 -3.481 26.569 1.00 75.88 85 VAL A O 1
ATOM 666 N N . GLN A 1 86 ? -16.391 -1.788 25.344 1.00 74.25 86 GLN A N 1
ATOM 667 C CA . GLN A 1 86 ? -16.372 -0.843 26.466 1.00 74.25 86 GLN A CA 1
ATOM 668 C C . GLN A 1 86 ? -17.776 -0.530 26.992 1.00 74.25 86 GLN A C 1
ATOM 670 O O . GLN A 1 86 ? -17.951 -0.394 28.201 1.00 74.25 86 GLN A O 1
ATOM 675 N N . ALA A 1 87 ? -18.767 -0.408 26.108 1.00 74.81 87 ALA A N 1
ATOM 676 C CA . ALA A 1 87 ? -20.156 -0.198 26.500 1.00 74.81 87 ALA A CA 1
ATOM 677 C C . ALA A 1 87 ? -20.710 -1.423 27.242 1.00 74.81 87 ALA A C 1
ATOM 679 O O . ALA A 1 87 ? -21.253 -1.264 28.328 1.00 74.81 87 ALA A O 1
ATOM 680 N N . ALA A 1 88 ? -20.481 -2.629 26.715 1.00 69.88 88 ALA A N 1
ATOM 681 C CA . ALA A 1 88 ? -20.900 -3.879 27.345 1.00 69.88 88 ALA A CA 1
ATOM 682 C C . ALA A 1 88 ? -20.229 -4.101 28.709 1.00 69.88 88 ALA A C 1
ATOM 684 O O . ALA A 1 88 ? -20.909 -4.434 29.671 1.00 69.88 88 ALA A O 1
ATOM 685 N N . GLY A 1 89 ? -18.921 -3.844 28.827 1.00 67.75 89 GLY A N 1
ATOM 686 C CA . GLY A 1 89 ? -18.210 -3.938 30.106 1.00 67.75 89 GLY A CA 1
ATOM 687 C C . GLY A 1 89 ? -18.734 -2.938 31.140 1.00 67.75 89 GLY A C 1
ATOM 688 O O . GLY A 1 89 ? -18.971 -3.303 32.285 1.00 67.75 89 GLY A O 1
ATOM 689 N N . ARG A 1 90 ? -19.014 -1.693 30.728 1.00 60.97 90 ARG A N 1
ATOM 690 C CA . ARG A 1 90 ? -19.655 -0.706 31.612 1.00 60.97 90 ARG A CA 1
ATOM 691 C C . ARG A 1 90 ? -21.069 -1.115 32.004 1.00 60.97 90 ARG A C 1
ATOM 693 O O . ARG A 1 90 ? -21.473 -0.835 33.121 1.00 60.97 90 ARG A O 1
ATOM 700 N N . GLU A 1 91 ? -21.824 -1.740 31.112 1.00 58.69 91 GLU A N 1
ATOM 701 C CA . GLU A 1 91 ? -23.187 -2.181 31.395 1.00 58.69 91 GLU A CA 1
ATOM 702 C C . GLU A 1 91 ? -23.214 -3.401 32.326 1.00 58.69 91 GLU A C 1
ATOM 704 O O . GLU A 1 91 ? -24.023 -3.426 33.250 1.00 58.69 91 GLU A O 1
ATOM 709 N N . GLU A 1 92 ? -22.280 -4.345 32.184 1.00 59.28 92 GLU A N 1
ATOM 710 C CA . GLU A 1 92 ? -22.073 -5.433 33.149 1.00 59.28 92 GLU A CA 1
ATOM 711 C C . GLU A 1 92 ? -21.613 -4.911 34.518 1.00 59.28 92 GLU A C 1
ATOM 713 O O . GLU A 1 92 ? -22.132 -5.353 35.546 1.00 59.28 92 GLU A O 1
ATOM 718 N N . ASP A 1 93 ? -20.696 -3.941 34.553 1.00 57.53 93 ASP A N 1
ATOM 719 C CA . ASP A 1 93 ? -20.245 -3.313 35.798 1.00 57.53 93 ASP A CA 1
ATOM 720 C C . ASP A 1 93 ? -21.374 -2.518 36.468 1.00 57.53 93 ASP A C 1
ATOM 722 O O . ASP A 1 93 ? -21.548 -2.599 37.683 1.00 57.53 93 ASP A O 1
ATOM 726 N N . ILE A 1 94 ? -22.197 -1.800 35.694 1.00 54.59 94 ILE A N 1
ATOM 727 C CA . ILE A 1 94 ? -23.374 -1.079 36.199 1.00 54.59 94 ILE A CA 1
ATOM 728 C C . ILE A 1 94 ? -24.443 -2.060 36.683 1.00 54.59 94 ILE A C 1
ATOM 730 O O . ILE A 1 94 ? -25.017 -1.829 37.742 1.00 54.59 94 ILE A O 1
ATOM 734 N N . GLN A 1 95 ? -24.702 -3.165 35.978 1.00 55.69 95 GLN A N 1
ATOM 735 C CA . GLN A 1 95 ? -25.657 -4.181 36.428 1.00 55.69 95 GLN A CA 1
ATOM 736 C C . GLN A 1 95 ? -25.181 -4.870 37.712 1.00 55.69 95 GLN A C 1
ATOM 738 O O . GLN A 1 95 ? -25.984 -5.031 38.633 1.00 55.69 95 GLN A O 1
ATOM 743 N N . ARG A 1 96 ? -23.882 -5.182 37.832 1.00 54.66 96 ARG A N 1
ATOM 744 C CA . ARG A 1 96 ? -23.279 -5.704 39.072 1.00 54.66 96 ARG A CA 1
ATOM 745 C C . ARG A 1 96 ? -23.283 -4.685 40.214 1.00 54.66 96 ARG A C 1
ATOM 747 O O . ARG A 1 96 ? -23.486 -5.085 41.355 1.00 54.66 96 ARG A O 1
ATOM 754 N N . LEU A 1 97 ? -23.118 -3.389 39.933 1.00 51.59 97 LEU A N 1
ATOM 755 C CA . LEU A 1 97 ? -23.274 -2.325 40.935 1.00 51.59 97 LEU A CA 1
ATOM 756 C C . LEU A 1 97 ? -24.745 -2.020 41.280 1.00 51.59 97 LEU A C 1
ATOM 758 O O . LEU A 1 97 ? -25.008 -1.464 42.346 1.00 51.59 97 LEU A O 1
ATOM 762 N N . SER A 1 98 ? -25.704 -2.338 40.402 1.00 52.97 98 SER A N 1
ATOM 763 C CA . SER A 1 98 ? -27.101 -1.891 40.543 1.00 52.97 98 SER A CA 1
ATOM 764 C C . SER A 1 98 ? -27.905 -2.609 41.630 1.00 52.97 98 SER A C 1
ATOM 766 O O . SER A 1 98 ? -28.967 -2.120 42.015 1.00 52.97 98 SER A O 1
ATOM 768 N N . GLU A 1 99 ? -27.404 -3.713 42.187 1.00 58.41 99 GLU A N 1
ATOM 769 C CA . GLU A 1 99 ? -28.012 -4.339 43.363 1.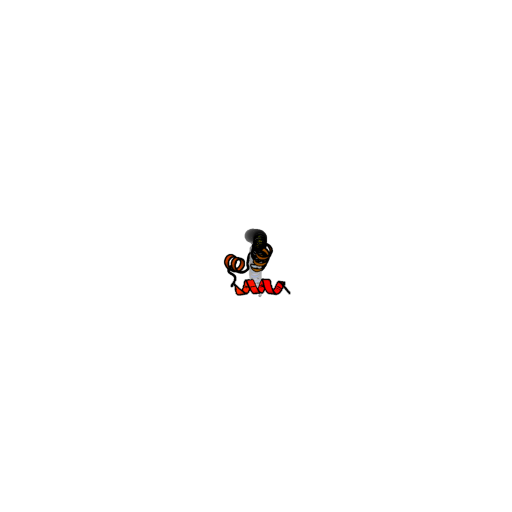00 58.41 99 GLU A CA 1
ATOM 770 C C . GLU A 1 99 ? -26.936 -4.790 44.362 1.00 58.41 99 GLU A C 1
ATOM 772 O O . GLU A 1 99 ? -26.720 -5.976 44.595 1.00 58.41 99 GLU A O 1
ATOM 777 N N . ASP A 1 100 ? -26.244 -3.814 44.961 1.00 73.62 100 ASP A N 1
ATOM 778 C CA . ASP A 1 100 ? -25.357 -4.050 46.102 1.00 73.62 100 ASP A CA 1
ATOM 779 C C . ASP A 1 100 ? -26.104 -4.859 47.178 1.00 73.62 100 ASP A C 1
ATOM 781 O O . ASP A 1 100 ? -27.199 -4.480 47.617 1.00 73.62 100 ASP A O 1
ATOM 785 N N . VAL A 1 101 ? -25.516 -5.979 47.598 1.00 73.12 101 VAL A N 1
ATOM 786 C CA . VAL A 1 101 ? -26.080 -6.926 48.571 1.00 73.12 101 VAL A CA 1
ATOM 787 C C . VAL A 1 101 ? -26.504 -6.194 49.847 1.00 73.12 101 VAL A C 1
ATOM 789 O O . VAL A 1 101 ? -27.556 -6.486 50.419 1.00 73.12 101 VAL A O 1
ATOM 792 N N . TYR A 1 102 ? -25.764 -5.158 50.240 1.00 73.00 102 TYR A N 1
ATOM 793 C CA . TYR A 1 102 ? -26.079 -4.336 51.405 1.00 73.00 102 TYR A CA 1
ATOM 794 C C . TYR A 1 102 ? -27.267 -3.391 51.185 1.00 73.00 102 TYR A C 1
ATOM 796 O O . TYR A 1 102 ? -28.089 -3.195 52.084 1.00 73.00 102 TYR A O 1
ATOM 804 N N . SER A 1 103 ? -27.437 -2.856 49.975 1.00 75.75 103 SER A N 1
ATOM 805 C CA . SER A 1 103 ? -28.615 -2.058 49.614 1.00 75.75 103 SER A CA 1
ATOM 806 C C . SER A 1 103 ? -29.899 -2.904 49.603 1.00 75.75 103 SER A C 1
ATOM 808 O O . SER A 1 103 ? -30.952 -2.459 50.083 1.00 75.75 103 SER A O 1
ATOM 810 N N . LYS A 1 104 ? -29.795 -4.164 49.158 1.00 78.94 104 LYS A N 1
ATOM 811 C CA . LYS A 1 104 ? -30.868 -5.166 49.214 1.00 78.94 104 LYS A CA 1
ATOM 812 C C . LYS A 1 104 ? -31.173 -5.583 50.652 1.00 78.94 104 LYS A C 1
ATOM 814 O O . LYS A 1 104 ? -32.344 -5.609 51.037 1.00 78.94 104 LYS A O 1
ATOM 819 N N . ALA A 1 105 ? -30.140 -5.777 51.474 1.00 78.12 105 ALA A N 1
ATOM 820 C CA . ALA A 1 105 ? -30.275 -6.058 52.902 1.00 78.12 105 ALA A CA 1
ATOM 821 C C . ALA A 1 105 ? -31.029 -4.939 53.639 1.00 78.12 105 ALA A C 1
ATOM 823 O O . ALA A 1 105 ? -31.958 -5.196 54.407 1.00 78.12 105 ALA A O 1
ATOM 824 N N . LEU A 1 106 ? -30.701 -3.678 53.343 1.00 75.75 106 LEU A N 1
ATOM 825 C CA . LEU A 1 106 ? -31.375 -2.510 53.915 1.00 75.75 106 LEU A CA 1
ATOM 826 C C . LEU A 1 106 ? -32.836 -2.377 53.466 1.00 75.75 106 LEU A C 1
ATOM 828 O O . LEU A 1 106 ? -33.674 -1.912 54.244 1.00 75.75 106 LEU A O 1
ATOM 832 N N . ARG A 1 107 ? -33.167 -2.768 52.230 1.00 80.44 107 ARG A N 1
ATOM 833 C CA . ARG A 1 107 ? -34.556 -2.813 51.747 1.00 80.44 107 ARG A CA 1
ATOM 834 C C . ARG A 1 107 ? -35.363 -3.900 52.451 1.00 80.44 107 ARG A C 1
ATOM 836 O O . ARG A 1 107 ? -36.451 -3.598 52.934 1.00 80.44 107 ARG A O 1
ATOM 843 N N . MET A 1 108 ? -34.816 -5.111 52.570 1.00 79.56 108 MET A N 1
ATOM 844 C CA . MET A 1 108 ? -35.473 -6.226 53.263 1.00 79.56 108 MET A CA 1
ATOM 845 C C . MET A 1 108 ? -35.726 -5.911 54.743 1.00 79.56 108 MET A C 1
ATOM 847 O O . MET A 1 108 ? -36.815 -6.165 55.264 1.00 79.56 108 MET A O 1
ATOM 851 N N . HIS A 1 109 ? -34.774 -5.253 55.406 1.00 79.81 109 HIS A N 1
ATOM 852 C CA . HIS A 1 109 ? -34.969 -4.791 56.776 1.00 79.81 109 HIS A CA 1
ATOM 853 C C . HIS A 1 109 ? -36.053 -3.706 56.889 1.00 79.81 109 HIS A C 1
ATOM 855 O O . HIS A 1 109 ? -36.896 -3.764 57.782 1.00 79.81 109 HIS A O 1
ATOM 861 N N . ARG A 1 110 ? -36.104 -2.747 55.948 1.00 78.81 110 ARG A N 1
ATOM 862 C CA . ARG A 1 110 ? -37.178 -1.733 55.889 1.00 78.81 110 ARG A CA 1
ATOM 863 C C . ARG A 1 110 ? -38.569 -2.338 55.684 1.00 78.81 110 ARG A C 1
ATOM 865 O O . ARG A 1 110 ? -39.537 -1.752 56.153 1.00 78.81 110 ARG A O 1
ATOM 872 N N . SER A 1 111 ? -38.673 -3.488 55.021 1.00 81.06 111 SER A N 1
ATOM 873 C CA . SER A 1 111 ? -39.927 -4.244 54.890 1.00 81.06 111 SER A CA 1
ATOM 874 C C . SER A 1 111 ? -40.280 -5.101 56.115 1.00 81.06 111 SER A C 1
ATOM 876 O O . SER A 1 111 ? -41.265 -5.831 56.070 1.00 81.06 111 SER A O 1
ATOM 878 N N . GLY A 1 112 ? -39.512 -5.018 57.209 1.00 78.62 112 GLY A N 1
ATOM 879 C CA . GLY A 1 112 ? -39.803 -5.712 58.467 1.00 78.62 112 GLY A CA 1
ATOM 880 C C . GLY A 1 112 ? -39.212 -7.118 58.582 1.00 78.62 112 GLY A C 1
ATOM 881 O O . GLY A 1 112 ? -39.579 -7.852 59.496 1.00 78.62 112 GLY A O 1
ATOM 882 N N . VAL A 1 113 ? -38.297 -7.506 57.686 1.00 82.94 113 VAL A N 1
ATOM 883 C CA . VAL A 1 113 ? -37.621 -8.810 57.756 1.00 82.94 113 VAL A CA 1
ATOM 884 C C . VAL A 1 113 ? -36.561 -8.782 58.871 1.00 82.94 113 VAL A C 1
ATOM 886 O O . VAL A 1 113 ? -35.757 -7.839 58.928 1.00 82.94 113 VAL A O 1
ATOM 889 N N . PRO A 1 114 ? -36.533 -9.785 59.770 1.00 81.38 114 PRO A N 1
ATOM 890 C CA . PRO A 1 114 ? -35.537 -9.861 60.833 1.00 81.38 114 PRO A CA 1
ATOM 891 C C . PRO A 1 114 ? -34.132 -10.093 60.264 1.00 81.38 114 PRO A C 1
ATOM 893 O O . PRO A 1 114 ? -33.949 -10.733 59.228 1.00 81.38 114 PRO A O 1
ATOM 896 N N . ALA A 1 115 ? -33.117 -9.581 60.965 1.00 77.75 115 ALA A N 1
ATOM 897 C CA . ALA A 1 115 ? -31.735 -9.567 60.487 1.00 77.75 115 ALA A CA 1
ATOM 898 C C . ALA A 1 115 ? -31.171 -10.961 60.171 1.00 77.75 115 ALA A C 1
ATOM 900 O O . ALA A 1 115 ? -30.412 -11.112 59.216 1.00 77.75 115 ALA A O 1
ATOM 901 N N . SER A 1 116 ? -31.611 -11.982 60.911 1.00 80.00 116 SER A N 1
ATOM 902 C CA . SER A 1 116 ? -31.262 -13.388 60.685 1.00 80.00 116 SER A CA 1
ATOM 903 C C . SER A 1 116 ? -31.699 -13.907 59.316 1.00 80.00 116 SER A C 1
ATOM 905 O O . SER A 1 116 ? -31.006 -14.717 58.703 1.00 80.00 116 SER A O 1
ATOM 907 N N . ASP A 1 117 ? -32.851 -13.450 58.831 1.00 80.44 117 ASP A N 1
ATOM 908 C CA . ASP A 1 117 ? -33.448 -13.939 57.589 1.00 80.44 117 ASP A CA 1
ATOM 909 C C . ASP A 1 117 ? -32.906 -13.155 56.395 1.00 80.44 117 ASP A C 1
ATOM 911 O O . ASP A 1 117 ? -32.698 -13.717 55.319 1.00 80.44 117 ASP A O 1
ATOM 915 N N . VAL A 1 118 ? -32.567 -11.879 56.603 1.00 80.50 118 VAL A N 1
ATOM 916 C CA . VAL A 1 118 ? -31.791 -11.086 55.642 1.00 80.50 118 VAL A CA 1
ATOM 917 C C . VAL A 1 118 ? -30.386 -11.671 55.467 1.00 80.50 118 VAL A C 1
ATOM 919 O O . VAL A 1 118 ? -29.929 -11.832 54.339 1.00 80.50 118 VAL A O 1
ATOM 922 N N . ALA A 1 119 ? -29.728 -12.063 56.562 1.00 81.69 119 ALA A N 1
ATOM 923 C CA . ALA A 1 119 ? -28.403 -12.672 56.518 1.00 81.69 119 ALA A CA 1
ATOM 924 C C . ALA A 1 119 ? -28.406 -13.999 55.745 1.00 81.69 119 ALA A C 1
ATOM 926 O O . ALA A 1 119 ? -27.618 -14.189 54.821 1.00 81.69 119 ALA A O 1
ATOM 927 N N . LYS A 1 120 ? -29.371 -14.878 56.038 1.00 82.81 120 LYS A N 1
ATOM 928 C CA . LYS A 1 120 ? -29.533 -16.159 55.332 1.00 82.81 120 LYS A CA 1
ATOM 929 C C . LYS A 1 120 ? -29.899 -16.001 53.857 1.00 82.81 120 LYS A C 1
ATOM 931 O O . LYS A 1 120 ? -29.389 -16.750 53.032 1.00 82.81 120 LYS A O 1
ATOM 936 N N . SER A 1 121 ? -30.785 -15.064 53.524 1.00 79.38 121 SER A N 1
ATOM 937 C CA . SER A 1 121 ? -31.260 -14.870 52.144 1.00 79.38 121 SER A CA 1
ATOM 938 C C . SER A 1 121 ? -30.223 -14.218 51.229 1.00 79.38 121 SER A C 1
ATOM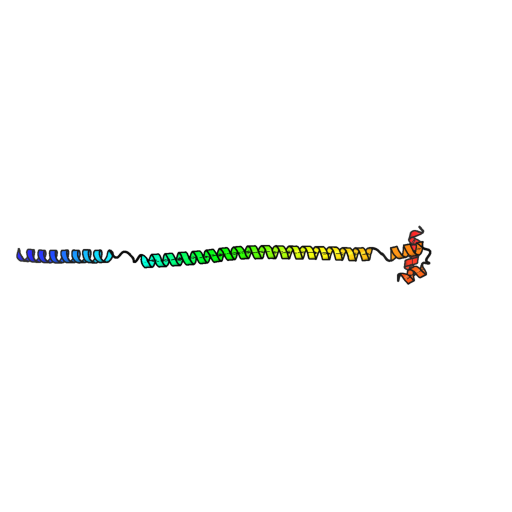 940 O O . SER A 1 121 ? -30.252 -14.448 50.022 1.00 79.38 121 SER A O 1
ATOM 942 N N . LEU A 1 122 ? -29.302 -13.436 51.794 1.00 80.25 122 LEU A N 1
ATOM 943 C CA . LEU A 1 122 ? -28.269 -12.711 51.052 1.00 80.25 122 LEU A CA 1
ATOM 944 C C . LEU A 1 122 ? -26.859 -13.294 51.225 1.00 80.25 122 LEU A C 1
ATOM 946 O O . LEU A 1 122 ? -25.916 -12.770 50.638 1.00 80.25 122 LEU A O 1
ATOM 950 N N . GLY A 1 123 ? -26.709 -14.374 51.998 1.00 79.12 123 GLY A N 1
ATOM 951 C CA . GLY A 1 123 ? -25.419 -15.023 52.250 1.00 79.12 123 GLY A CA 1
ATOM 952 C C . GLY A 1 123 ? -24.464 -14.200 53.121 1.00 79.12 123 GLY A C 1
ATOM 953 O O . GLY A 1 123 ? -23.256 -14.406 53.052 1.00 79.12 123 GLY A O 1
ATOM 954 N N . LEU A 1 124 ? -24.992 -13.271 53.920 1.00 79.69 124 LEU A N 1
ATOM 955 C CA . LEU A 1 124 ? -24.219 -12.458 54.860 1.00 79.69 124 LEU A CA 1
ATOM 956 C C . LEU A 1 124 ? -24.016 -13.224 56.172 1.00 79.69 124 LEU A C 1
ATOM 958 O O . LEU A 1 124 ? -24.860 -14.031 56.574 1.00 79.69 124 LEU A O 1
ATOM 962 N N . LEU A 1 125 ? -22.928 -12.945 56.888 1.00 80.56 125 LEU A N 1
ATOM 963 C CA . LEU A 1 125 ? -22.770 -13.454 58.251 1.00 80.56 125 LEU A CA 1
ATOM 964 C C . LEU A 1 125 ? -23.803 -12.775 59.165 1.00 80.56 125 LEU A C 1
ATOM 966 O O . LEU A 1 125 ? -24.056 -11.576 59.047 1.00 80.56 125 LEU A O 1
ATOM 970 N N . ASN A 1 126 ? -24.388 -13.518 60.114 1.00 74.12 126 ASN A N 1
ATOM 971 C CA . ASN A 1 126 ? -25.417 -12.974 61.020 1.00 74.12 126 ASN A CA 1
ATOM 972 C C . ASN A 1 126 ? -24.952 -11.685 61.731 1.00 74.12 126 ASN A C 1
ATOM 974 O O . ASN A 1 126 ? -25.728 -10.742 61.862 1.00 74.12 126 ASN A O 1
ATOM 978 N N . GLY A 1 127 ? -23.672 -11.616 62.114 1.00 75.88 127 GLY A N 1
ATOM 979 C CA . GLY A 1 127 ? -23.086 -10.423 62.731 1.00 75.88 127 GLY A CA 1
ATOM 980 C C . GLY A 1 127 ? -22.931 -9.227 61.783 1.00 75.88 127 GLY A C 1
ATOM 981 O O . GLY A 1 127 ? -22.999 -8.089 62.230 1.00 75.88 127 GLY A O 1
ATOM 982 N N . GLU A 1 128 ? -22.774 -9.444 60.475 1.00 76.56 128 GLU A N 1
ATOM 983 C CA . GLU A 1 128 ? -22.634 -8.361 59.489 1.00 76.56 128 GLU A CA 1
ATOM 984 C C . GLU A 1 128 ? -23.968 -7.655 59.244 1.00 76.56 128 GLU A C 1
ATOM 986 O O . GLU A 1 128 ? -24.030 -6.426 59.237 1.00 76.56 128 GLU A O 1
ATOM 991 N N . ALA A 1 129 ? -25.054 -8.422 59.109 1.00 77.56 129 ALA A N 1
ATOM 992 C CA . ALA A 1 129 ? -26.396 -7.868 58.959 1.00 77.56 129 ALA A CA 1
ATOM 993 C C . ALA A 1 129 ? -26.809 -7.051 60.197 1.00 77.56 129 ALA A C 1
ATOM 995 O O . ALA A 1 129 ? -27.322 -5.940 60.070 1.00 77.56 129 ALA A O 1
ATOM 996 N N . GLU A 1 130 ? -26.531 -7.557 61.401 1.00 77.69 130 GLU A N 1
ATOM 997 C CA . GLU A 1 130 ? -26.807 -6.842 62.653 1.00 77.69 130 GLU A CA 1
ATOM 998 C C . GLU A 1 130 ? -25.989 -5.549 62.797 1.00 77.69 130 GLU A C 1
ATOM 1000 O O . GLU A 1 130 ? -26.528 -4.522 63.222 1.00 77.69 130 GLU A O 1
ATOM 1005 N N . LEU A 1 131 ? -24.713 -5.560 62.395 1.00 79.38 131 LEU A N 1
ATOM 1006 C CA . LEU A 1 131 ? -23.862 -4.367 62.385 1.00 79.38 131 LEU A CA 1
ATOM 1007 C C . LEU A 1 131 ? -24.368 -3.304 61.402 1.00 79.38 131 LEU A C 1
ATOM 1009 O O . LEU A 1 131 ? -24.440 -2.127 61.749 1.00 79.38 131 LEU A O 1
ATOM 1013 N N . LEU A 1 132 ? -24.789 -3.702 60.201 1.00 78.62 132 LEU A N 1
ATOM 1014 C CA . LEU A 1 132 ? -25.348 -2.781 59.205 1.00 78.62 132 LEU A CA 1
ATOM 1015 C C . LEU A 1 132 ? -26.622 -2.085 59.688 1.00 78.62 132 LEU A C 1
ATOM 1017 O O . LEU A 1 132 ? -26.842 -0.909 59.390 1.00 78.62 132 LEU A O 1
ATOM 1021 N N . PHE A 1 133 ? -27.473 -2.795 60.431 1.00 78.25 133 PHE A N 1
ATOM 1022 C CA . PHE A 1 133 ? -28.699 -2.213 60.975 1.00 78.25 133 PHE A CA 1
ATOM 1023 C C . PHE A 1 133 ? -28.445 -1.373 62.229 1.00 78.25 133 PHE A C 1
ATOM 1025 O O . PHE A 1 133 ? -29.155 -0.389 62.445 1.00 78.25 133 PHE A O 1
ATOM 1032 N N . SER A 1 134 ? -27.427 -1.705 63.029 1.00 76.50 134 SER A N 1
ATOM 1033 C CA . SER A 1 134 ? -27.061 -0.926 64.218 1.00 76.50 134 SER A CA 1
ATOM 1034 C C . SER A 1 134 ? -26.383 0.403 63.867 1.00 76.50 134 SER A C 1
ATOM 1036 O O . SER A 1 134 ? -26.732 1.423 64.458 1.00 76.50 134 SER A O 1
ATOM 1038 N N . LEU A 1 135 ? -25.531 0.429 62.835 1.00 71.00 135 LEU A N 1
ATOM 1039 C CA . LEU A 1 135 ? -24.876 1.637 62.305 1.00 71.00 135 LEU A CA 1
ATOM 1040 C C . LEU A 1 135 ? -25.856 2.728 61.846 1.00 71.00 135 LEU A C 1
ATOM 1042 O O . LEU A 1 135 ? -25.504 3.900 61.839 1.00 71.00 135 LEU A O 1
ATOM 1046 N N . LYS A 1 136 ? -27.082 2.354 61.466 1.00 62.06 136 LYS A N 1
ATOM 1047 C CA . LYS A 1 136 ? -28.126 3.284 61.004 1.00 62.06 136 LYS A CA 1
ATOM 1048 C C . LYS A 1 136 ? -29.090 3.732 62.110 1.00 62.06 136 LYS A C 1
ATOM 1050 O O . LYS A 1 136 ? -29.934 4.592 61.874 1.00 62.06 136 LYS A O 1
ATOM 1055 N N . ARG A 1 137 ? -29.037 3.099 63.287 1.00 57.84 137 ARG A N 1
ATOM 1056 C CA . ARG A 1 137 ? -29.862 3.471 64.450 1.00 57.84 137 ARG A CA 1
ATOM 1057 C C . ARG A 1 137 ? -29.254 4.619 65.267 1.00 57.84 137 ARG A C 1
ATOM 1059 O O . ARG A 1 137 ? -29.948 5.124 66.147 1.00 57.84 137 ARG A O 1
ATOM 1066 N N . MET A 1 138 ? -27.999 4.984 64.989 1.00 47.84 138 MET A N 1
ATOM 1067 C CA . MET A 1 138 ? -27.366 6.248 65.389 1.00 47.84 138 MET A CA 1
ATOM 1068 C C . MET A 1 138 ? -27.715 7.351 64.394 1.00 47.84 138 MET A C 1
ATOM 1070 O O . MET A 1 138 ? -27.934 8.486 64.864 1.00 47.84 138 MET A O 1
#

Foldseek 3Di:
DVVVVVVVVVVVVVVVVVVVVCVVVVVVVVPPDDPVVVVVVVVVVVVVVVVVVVVVVVVVVVVVVVVVVVVVVVVVVVVVVVVVVVVVVVVVVCVVVVCDLLVVLVVCVVVVHDLVVSCVVSVHDSVVSVVSVVVVVD

pLDDT: mean 75.58, std 10.24, range [47.84, 89.88]